Protein AF-A0AAV4JJF8-F1 (afdb_monomer_lite)

Organism: NCBI:txid1093978

Radius of gyration: 20.21 Å; chains: 1; bounding box: 46×17×60 Å

Secondary structure (DSSP, 8-state):
-----------PPPPPPHHHHHHHHHTS-HHHHHHHHHSHHHHHHHHHHHHHHHHHHHHHHHHHHHHHHHHHHHHHHTT-

Foldseek 3Di:
DPPPPPDDPDPPDDDDDPLRVVCQQQVDHPVVLVVLVVDVVSNVVSNVVSVVVVVVVVVVVVVVVVVVVVVVVVVVVVVD

Structure (mmCIF, N/CA/C/O backbone):
data_AF-A0AAV4JJF8-F1
#
_entry.id   AF-A0AAV4JJF8-F1
#
loop_
_atom_site.group_PDB
_atom_site.id
_atom_site.type_symbol
_atom_site.label_atom_id
_atom_site.label_alt_id
_atom_site.label_comp_id
_atom_site.label_asym_id
_atom_site.label_entity_id
_atom_site.label_seq_id
_atom_site.pdbx_PDB_ins_code
_atom_site.Cartn_x
_atom_site.Cartn_y
_atom_site.Cartn_z
_atom_site.occupancy
_atom_site.B_iso_or_equiv
_atom_site.auth_seq_id
_atom_site.auth_comp_id
_atom_site.auth_asym_id
_atom_site.auth_atom_id
_atom_site.pdbx_PDB_model_num
ATOM 1 N N . MET A 1 1 ? 38.239 -2.361 -30.579 1.00 39.25 1 MET A N 1
ATOM 2 C CA . MET A 1 1 ? 36.853 -1.980 -30.923 1.00 39.25 1 MET A CA 1
ATOM 3 C C . MET A 1 1 ? 36.027 -2.050 -29.654 1.00 39.25 1 MET A C 1
ATOM 5 O O . MET A 1 1 ? 35.704 -3.142 -29.211 1.00 39.25 1 MET A O 1
ATOM 9 N N . GLU A 1 2 ? 35.769 -0.907 -29.023 1.00 46.56 2 GLU A N 1
ATOM 10 C CA . GLU A 1 2 ? 34.854 -0.830 -27.881 1.00 46.56 2 GLU A CA 1
ATOM 11 C C . GLU A 1 2 ? 33.417 -0.890 -28.401 1.00 46.56 2 GLU A C 1
ATOM 13 O O . GLU A 1 2 ? 33.014 -0.083 -29.240 1.00 46.56 2 GLU A O 1
ATOM 18 N N . GLY A 1 3 ? 32.656 -1.885 -27.943 1.00 53.28 3 GLY A N 1
ATOM 19 C CA . GLY A 1 3 ? 31.249 -2.047 -28.287 1.00 53.28 3 GLY A CA 1
ATOM 20 C C . GLY A 1 3 ? 30.443 -0.840 -27.817 1.00 53.28 3 GLY A C 1
ATOM 21 O O . GLY A 1 3 ? 30.144 -0.695 -26.633 1.00 53.28 3 GLY A O 1
ATOM 22 N N . LYS A 1 4 ? 30.087 0.042 -28.751 1.00 54.16 4 LYS A N 1
ATOM 23 C CA . LYS A 1 4 ? 29.223 1.194 -28.500 1.00 54.16 4 LYS A CA 1
ATOM 24 C C . LYS A 1 4 ? 27.794 0.682 -28.309 1.00 54.16 4 LYS A C 1
ATOM 26 O O . LYS A 1 4 ? 27.073 0.445 -29.274 1.00 54.16 4 LYS A O 1
ATOM 31 N N . ILE A 1 5 ? 27.394 0.455 -27.059 1.00 61.31 5 ILE A N 1
ATOM 32 C CA . ILE A 1 5 ? 26.016 0.076 -26.728 1.00 61.31 5 ILE A CA 1
ATOM 33 C C . ILE A 1 5 ? 25.128 1.303 -26.984 1.00 61.31 5 ILE A C 1
ATOM 35 O O . ILE A 1 5 ? 25.097 2.232 -26.178 1.00 61.31 5 ILE A O 1
ATOM 39 N N . ASN A 1 6 ? 24.401 1.311 -28.105 1.00 52.38 6 ASN A N 1
ATOM 40 C CA . ASN A 1 6 ? 23.387 2.320 -28.448 1.00 52.38 6 ASN A CA 1
ATOM 41 C C . ASN A 1 6 ? 22.098 2.128 -27.623 1.00 52.38 6 ASN A C 1
ATOM 43 O O . ASN A 1 6 ? 21.000 2.013 -28.156 1.00 52.38 6 ASN A O 1
ATOM 47 N N . GLY A 1 7 ? 22.229 2.082 -26.300 1.00 61.00 7 GLY A N 1
ATOM 48 C CA . GLY A 1 7 ? 21.108 2.076 -25.369 1.00 61.00 7 GLY A CA 1
ATOM 49 C C . GLY A 1 7 ? 21.245 3.252 -24.417 1.00 61.00 7 GLY A C 1
ATOM 50 O O . GLY A 1 7 ? 22.254 3.368 -23.720 1.00 61.00 7 GLY A O 1
ATOM 51 N N . LYS A 1 8 ? 20.236 4.131 -24.345 1.00 61.44 8 LYS A N 1
ATOM 52 C CA . LYS A 1 8 ? 20.141 5.070 -23.219 1.00 61.44 8 LYS A CA 1
ATOM 53 C C . LYS A 1 8 ? 20.104 4.213 -21.954 1.00 61.44 8 LYS A C 1
ATOM 55 O O . LYS A 1 8 ? 19.172 3.429 -21.795 1.00 61.44 8 LYS A O 1
ATOM 60 N N . ARG A 1 9 ? 21.107 4.329 -21.072 1.00 57.53 9 ARG A N 1
ATOM 61 C CA . ARG A 1 9 ? 21.046 3.709 -19.740 1.00 57.53 9 ARG A CA 1
ATOM 62 C C . ARG A 1 9 ? 19.729 4.149 -19.109 1.00 57.53 9 ARG A C 1
ATOM 64 O O . ARG A 1 9 ? 19.562 5.335 -18.821 1.00 57.53 9 ARG A O 1
ATOM 71 N N . GLN A 1 10 ? 18.784 3.227 -18.941 1.00 64.50 10 GLN A N 1
ATOM 72 C CA . GLN A 1 10 ? 17.579 3.538 -18.192 1.00 64.50 10 GLN A CA 1
ATOM 73 C C . GLN A 1 10 ? 18.030 3.871 -16.774 1.00 64.50 10 GLN A C 1
ATOM 75 O O . GLN A 1 10 ? 18.726 3.091 -16.121 1.00 64.50 10 GLN A O 1
ATOM 80 N N . ARG A 1 11 ? 17.713 5.084 -16.325 1.00 70.44 11 ARG A N 1
ATOM 81 C CA . ARG A 1 11 ? 17.965 5.494 -14.949 1.00 70.44 11 ARG A CA 1
ATOM 82 C C . ARG A 1 11 ? 17.211 4.497 -14.073 1.00 70.44 11 ARG A C 1
ATOM 84 O O . ARG A 1 11 ? 15.989 4.432 -14.161 1.00 70.44 11 ARG A O 1
ATOM 91 N N . GLY A 1 12 ? 17.940 3.691 -13.299 1.00 71.94 12 GLY A N 1
ATOM 92 C CA . GLY A 1 12 ? 17.334 2.674 -12.442 1.00 71.94 12 GLY A CA 1
ATOM 93 C C . GLY A 1 12 ? 16.203 3.277 -11.610 1.00 71.94 12 GLY A C 1
ATOM 94 O O . GLY A 1 12 ? 16.294 4.434 -11.178 1.00 71.94 12 GLY A O 1
ATOM 95 N N . ARG A 1 13 ? 15.119 2.516 -11.418 1.00 71.81 13 ARG A N 1
ATOM 96 C CA . ARG A 1 13 ? 13.965 2.975 -10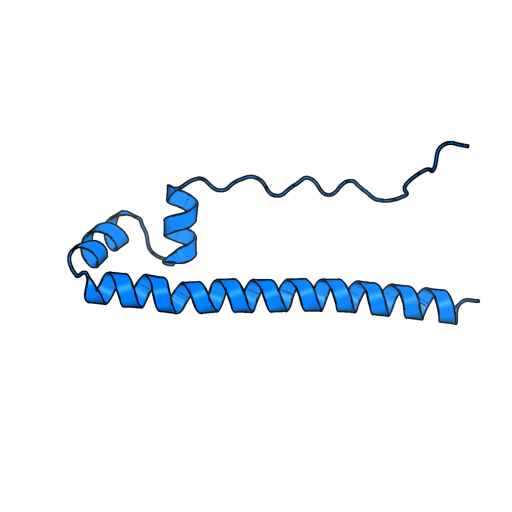.640 1.00 71.81 13 ARG A CA 1
ATOM 97 C C . ARG A 1 13 ? 14.450 3.377 -9.248 1.00 71.81 13 ARG A C 1
ATOM 99 O O . ARG A 1 13 ? 15.115 2.596 -8.566 1.00 71.81 13 ARG A O 1
ATOM 106 N N . LYS A 1 14 ? 14.142 4.609 -8.832 1.00 78.44 14 LYS A N 1
ATOM 107 C CA . LYS A 1 14 ? 14.440 5.052 -7.467 1.00 78.44 14 LYS A CA 1
ATOM 108 C C . LYS A 1 14 ? 13.748 4.105 -6.487 1.00 78.44 14 LYS A C 1
ATOM 110 O O . LYS A 1 14 ? 12.587 3.748 -6.691 1.00 78.44 14 LYS A O 1
ATOM 115 N N . ARG A 1 15 ? 14.455 3.719 -5.423 1.00 80.0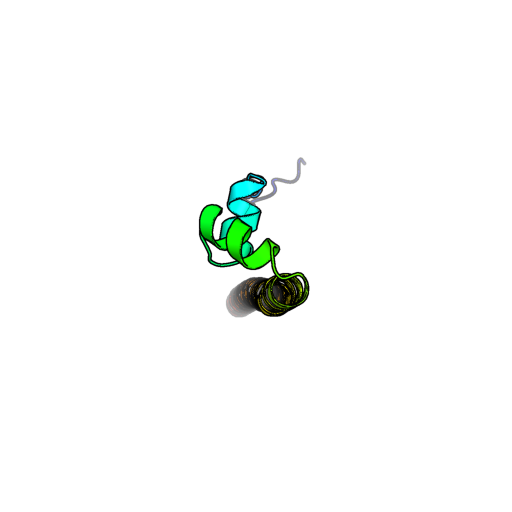6 15 ARG A N 1
ATOM 116 C CA . ARG A 1 15 ? 13.846 2.980 -4.316 1.00 80.06 15 ARG A CA 1
ATOM 117 C C . ARG A 1 15 ? 12.733 3.828 -3.705 1.00 80.06 15 ARG A C 1
ATOM 119 O O . ARG A 1 15 ? 12.938 5.013 -3.446 1.00 80.06 15 ARG A O 1
ATOM 126 N N . LYS A 1 16 ? 11.570 3.213 -3.497 1.00 83.38 16 LYS A N 1
ATOM 127 C CA . LYS A 1 16 ? 10.471 3.831 -2.755 1.00 83.38 16 LYS A CA 1
ATOM 128 C C . LYS A 1 16 ? 10.845 3.909 -1.276 1.00 83.38 16 LYS A C 1
ATOM 130 O O . LYS A 1 16 ? 11.577 3.052 -0.776 1.00 83.38 16 LYS A O 1
ATOM 135 N N . SER A 1 17 ? 10.349 4.932 -0.587 1.00 89.38 17 SER A N 1
ATOM 136 C CA . SER A 1 17 ? 10.380 4.952 0.875 1.00 89.38 17 SER A CA 1
ATOM 137 C C . SER A 1 17 ? 9.450 3.865 1.417 1.00 89.38 17 SER A C 1
ATOM 139 O O . SER A 1 17 ? 8.520 3.445 0.731 1.00 89.38 17 SER A O 1
ATOM 141 N N . TRP A 1 18 ? 9.687 3.415 2.650 1.00 87.94 18 TRP A N 1
ATOM 142 C CA . TRP A 1 18 ? 8.807 2.439 3.297 1.00 87.94 18 TRP A CA 1
ATOM 143 C C . TRP A 1 18 ? 7.357 2.940 3.355 1.00 87.94 18 TRP A C 1
ATOM 145 O O . TRP A 1 18 ? 6.454 2.227 2.931 1.00 87.94 18 TRP A O 1
ATOM 155 N N . LEU A 1 19 ? 7.156 4.198 3.765 1.00 89.81 19 LEU A N 1
ATOM 156 C CA . LEU A 1 19 ? 5.837 4.832 3.810 1.00 89.81 19 LEU A CA 1
ATOM 157 C C . LEU A 1 19 ? 5.172 4.865 2.429 1.00 89.81 19 LEU A C 1
ATOM 159 O O . LEU A 1 19 ? 4.043 4.414 2.285 1.00 89.81 19 LEU A O 1
ATOM 163 N N . GLY A 1 20 ? 5.901 5.318 1.403 1.00 86.94 20 GLY A N 1
ATOM 164 C CA . GLY A 1 20 ? 5.375 5.362 0.040 1.00 86.94 20 GLY A CA 1
ATOM 165 C C . GLY A 1 20 ? 5.046 3.972 -0.500 1.00 86.94 20 GLY A C 1
ATOM 166 O O . GLY A 1 20 ? 4.106 3.815 -1.267 1.00 86.94 20 GLY A O 1
ATOM 167 N N . ASN A 1 21 ? 5.778 2.944 -0.064 1.00 86.44 21 ASN A N 1
ATOM 168 C CA . ASN A 1 21 ? 5.450 1.570 -0.408 1.00 86.44 21 ASN A CA 1
ATOM 169 C C . ASN A 1 21 ? 4.155 1.098 0.262 1.00 86.44 21 ASN A C 1
ATOM 171 O O . ASN A 1 21 ? 3.361 0.430 -0.391 1.00 86.44 21 ASN A O 1
ATOM 175 N N . ILE A 1 22 ? 3.928 1.443 1.534 1.00 86.62 22 ILE A N 1
ATOM 176 C CA . ILE A 1 22 ? 2.684 1.104 2.233 1.00 86.62 22 ILE A CA 1
ATOM 177 C C . ILE A 1 22 ? 1.501 1.797 1.566 1.00 86.62 22 ILE A C 1
ATOM 179 O O . ILE A 1 22 ? 0.564 1.106 1.197 1.00 86.62 22 ILE A O 1
ATOM 183 N N . GLU A 1 23 ? 1.567 3.107 1.332 1.00 88.25 23 GLU A N 1
ATOM 184 C CA . GLU A 1 23 ? 0.451 3.864 0.744 1.00 88.25 23 GLU A CA 1
ATOM 185 C C . GLU A 1 23 ? 0.101 3.404 -0.676 1.00 88.25 23 GLU A C 1
ATOM 187 O O . GLU A 1 23 ? -1.073 3.282 -1.017 1.00 88.25 23 GLU A O 1
ATOM 192 N N . GLU A 1 24 ? 1.105 3.095 -1.500 1.00 84.69 24 GLU A N 1
ATOM 193 C CA . GLU A 1 24 ? 0.877 2.577 -2.852 1.00 84.69 24 GLU A CA 1
ATOM 194 C C . GLU A 1 24 ? 0.320 1.152 -2.827 1.00 84.69 24 GLU A C 1
ATOM 196 O O . GLU A 1 24 ? -0.600 0.843 -3.578 1.00 84.69 24 GLU A O 1
ATOM 201 N N . THR A 1 25 ? 0.829 0.293 -1.937 1.00 85.00 25 THR A N 1
ATOM 202 C CA . THR A 1 25 ? 0.338 -1.086 -1.830 1.00 85.00 25 THR A CA 1
ATOM 203 C C . THR A 1 25 ? -1.056 -1.123 -1.224 1.00 85.00 25 THR A C 1
ATOM 205 O O . THR A 1 25 ? -1.857 -1.939 -1.635 1.00 85.00 25 THR A O 1
ATOM 208 N N . THR A 1 26 ? -1.403 -0.284 -0.250 1.00 85.19 26 THR A N 1
ATOM 209 C CA . THR A 1 26 ? -2.728 -0.321 0.395 1.00 85.19 26 THR A CA 1
ATOM 210 C C . THR A 1 26 ? -3.758 0.563 -0.299 1.00 85.19 26 THR A C 1
ATOM 212 O O . THR A 1 26 ? -4.950 0.395 -0.050 1.00 85.19 26 THR A O 1
ATOM 215 N N . THR A 1 27 ? -3.321 1.485 -1.168 1.00 87.25 27 THR A N 1
ATOM 216 C CA . THR A 1 27 ? -4.148 2.573 -1.726 1.00 87.25 27 THR A CA 1
ATOM 217 C C . THR A 1 27 ? -4.840 3.389 -0.622 1.00 87.25 27 THR A C 1
ATOM 219 O O . THR A 1 27 ? -5.959 3.871 -0.782 1.00 87.25 27 THR A O 1
ATOM 222 N N . ARG A 1 28 ? -4.190 3.518 0.540 1.00 88.50 28 ARG A N 1
ATOM 223 C CA . ARG A 1 28 ? -4.708 4.198 1.735 1.00 88.50 28 ARG A CA 1
ATOM 224 C C . ARG A 1 28 ? -3.636 5.081 2.344 1.00 88.50 28 ARG A C 1
ATOM 226 O O . ARG A 1 28 ? -2.445 4.815 2.198 1.00 88.50 28 ARG A O 1
ATOM 233 N N . ARG A 1 29 ? -4.052 6.111 3.076 1.00 90.94 29 ARG A N 1
ATOM 234 C CA . ARG A 1 29 ? -3.107 6.924 3.857 1.00 90.94 29 ARG A CA 1
ATOM 235 C C . ARG A 1 29 ? -2.597 6.132 5.054 1.00 90.94 29 ARG A C 1
ATOM 237 O O . ARG A 1 29 ? -3.280 5.240 5.554 1.00 90.94 29 ARG A O 1
ATOM 244 N N . ILE A 1 30 ? -1.425 6.497 5.571 1.00 89.94 30 ILE A N 1
ATOM 245 C CA . ILE A 1 30 ? -0.847 5.804 6.733 1.00 89.94 30 ILE A CA 1
ATOM 246 C C . ILE A 1 30 ? -1.778 5.774 7.953 1.00 89.94 30 ILE A C 1
ATOM 248 O O . ILE A 1 30 ? -1.880 4.741 8.602 1.00 89.94 30 ILE A O 1
ATOM 252 N N . ASN A 1 31 ? -2.520 6.853 8.219 1.00 93.06 31 ASN A N 1
ATOM 253 C CA . ASN A 1 31 ? -3.464 6.902 9.341 1.00 93.06 31 ASN A CA 1
ATOM 254 C C . ASN A 1 31 ? -4.579 5.856 9.190 1.00 93.06 31 ASN A C 1
ATOM 256 O O . ASN A 1 31 ? -4.892 5.149 10.136 1.00 93.06 31 ASN A O 1
ATOM 260 N N . GL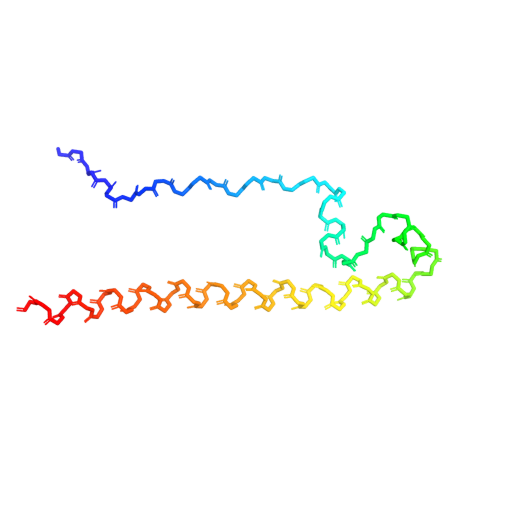U A 1 32 ? -5.126 5.703 7.985 1.00 91.00 32 GLU A N 1
ATOM 261 C CA . GLU A 1 32 ? -6.147 4.692 7.682 1.00 91.00 32 GLU A CA 1
ATOM 262 C C . GLU A 1 32 ? -5.565 3.276 7.756 1.00 91.00 32 GLU A C 1
ATOM 264 O O . GLU A 1 32 ? -6.233 2.345 8.196 1.00 91.00 32 GLU A O 1
ATOM 269 N N . CYS A 1 33 ? -4.299 3.106 7.357 1.00 90.44 33 CYS A N 1
ATOM 270 C CA . CYS A 1 33 ? -3.598 1.834 7.507 1.00 90.44 33 CYS A CA 1
ATOM 271 C C . CYS A 1 33 ? -3.437 1.449 8.979 1.00 90.44 33 CYS A C 1
ATOM 273 O O . CYS A 1 33 ? -3.552 0.270 9.291 1.00 90.44 33 CYS A O 1
ATOM 275 N N . CYS A 1 34 ? -3.187 2.414 9.870 1.00 91.88 34 CYS A N 1
ATOM 276 C CA . CYS A 1 34 ? -3.096 2.160 11.306 1.00 91.88 34 CYS A CA 1
ATOM 277 C C . CYS A 1 34 ? -4.423 1.648 11.873 1.00 91.88 34 CYS A C 1
ATOM 279 O O . CYS A 1 34 ? -4.403 0.664 12.602 1.00 91.88 34 CYS A O 1
ATOM 281 N N . GLU A 1 35 ? -5.551 2.253 11.494 1.00 94.00 35 GLU A N 1
ATOM 282 C CA . GLU A 1 35 ? -6.882 1.803 11.930 1.00 94.00 35 GLU A CA 1
ATOM 283 C C . GLU A 1 35 ? -7.192 0.389 11.425 1.00 94.00 35 GLU A C 1
ATOM 285 O O . GLU A 1 35 ? -7.582 -0.483 12.196 1.00 94.00 35 GLU A O 1
ATOM 290 N N . VAL A 1 36 ? -6.928 0.119 10.144 1.00 91.00 36 VAL A N 1
ATOM 291 C CA . VAL A 1 36 ? -7.135 -1.214 9.553 1.00 91.00 36 VAL A CA 1
ATOM 292 C C . VAL A 1 36 ? -6.189 -2.253 10.157 1.00 91.00 36 VAL A C 1
ATOM 294 O O . VAL A 1 36 ? -6.553 -3.416 10.287 1.00 91.00 36 VAL A O 1
ATOM 297 N N . ALA A 1 37 ? -4.975 -1.862 10.548 1.00 90.06 37 ALA A N 1
ATOM 298 C CA . ALA A 1 37 ? -4.011 -2.762 11.176 1.00 90.06 37 ALA A CA 1
ATOM 299 C C . ALA A 1 37 ? -4.430 -3.218 12.584 1.00 90.06 37 ALA A C 1
ATOM 301 O O . ALA A 1 37 ? -3.888 -4.214 13.070 1.00 90.06 37 ALA A O 1
ATOM 302 N N . LEU A 1 38 ? -5.387 -2.533 13.224 1.00 94.81 38 LEU A N 1
ATOM 303 C CA . LEU A 1 38 ? -5.975 -2.983 14.488 1.00 94.81 38 LEU A CA 1
ATOM 304 C C . LEU A 1 38 ? -6.783 -4.276 14.302 1.00 94.81 38 LEU A C 1
ATOM 306 O O . LEU A 1 38 ? -6.804 -5.111 15.207 1.00 94.81 38 LEU A O 1
ATOM 310 N N . ASP A 1 39 ? -7.380 -4.484 13.123 1.00 94.50 39 ASP A N 1
ATOM 311 C CA . ASP A 1 39 ? -7.979 -5.758 12.728 1.00 94.50 39 ASP A CA 1
ATOM 312 C C . ASP A 1 39 ? -6.995 -6.565 11.866 1.00 94.50 39 ASP A C 1
ATOM 314 O O . ASP A 1 39 ? -6.754 -6.311 10.684 1.00 94.50 39 ASP A O 1
ATOM 318 N N . ARG A 1 40 ? -6.440 -7.620 12.464 1.00 91.31 40 ARG A N 1
ATOM 319 C CA . ARG A 1 40 ? -5.482 -8.511 11.800 1.00 91.31 40 ARG A CA 1
ATOM 320 C C . ARG A 1 40 ? -6.043 -9.175 10.538 1.00 91.31 40 ARG A C 1
ATOM 322 O O . ARG A 1 40 ? -5.291 -9.399 9.587 1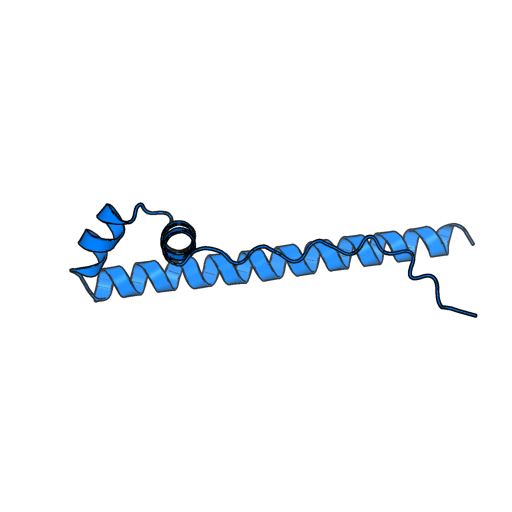.00 91.31 40 ARG A O 1
ATOM 329 N N . GLU A 1 41 ? -7.319 -9.543 10.533 1.00 92.69 41 GLU A N 1
ATOM 330 C CA . GLU A 1 41 ? -7.960 -10.187 9.386 1.00 92.69 41 GLU A CA 1
ATOM 331 C C . GLU A 1 41 ? -8.232 -9.182 8.270 1.00 92.69 41 GLU A C 1
ATOM 333 O O . GLU A 1 41 ? -7.989 -9.477 7.095 1.00 92.69 41 GLU A O 1
ATOM 338 N N . GLU A 1 42 ? -8.661 -7.975 8.626 1.00 90.50 42 GLU A N 1
ATOM 339 C CA . GLU A 1 42 ? -8.853 -6.888 7.668 1.00 90.50 42 GLU A CA 1
ATOM 340 C C . GLU A 1 42 ? -7.528 -6.437 7.039 1.00 90.50 42 GLU A C 1
ATOM 342 O O . GLU A 1 42 ? -7.427 -6.278 5.814 1.00 90.50 42 GLU A O 1
ATOM 347 N N . TRP A 1 43 ? -6.472 -6.331 7.848 1.00 90.50 43 TRP A N 1
ATOM 348 C CA . TRP A 1 43 ? -5.119 -6.069 7.371 1.00 90.50 43 TRP A CA 1
ATOM 349 C C . TRP A 1 43 ? -4.641 -7.147 6.397 1.00 90.50 43 TRP A C 1
ATOM 351 O O . TRP A 1 43 ? -4.152 -6.842 5.306 1.00 90.50 43 TRP A O 1
ATOM 361 N N . ARG A 1 44 ? -4.843 -8.424 6.745 1.00 89.69 44 ARG A N 1
ATOM 362 C CA . ARG A 1 44 ? -4.482 -9.552 5.879 1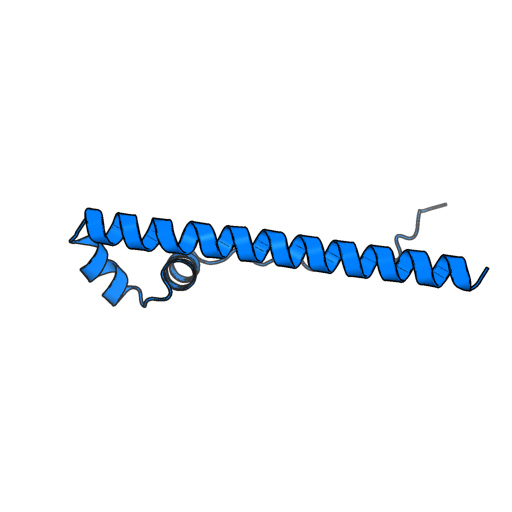.00 89.69 44 ARG A CA 1
ATOM 363 C C . ARG A 1 44 ? -5.200 -9.481 4.533 1.00 89.69 44 ARG A C 1
ATOM 365 O O . ARG A 1 44 ? -4.558 -9.681 3.505 1.00 89.69 44 ARG A O 1
ATOM 372 N N . ARG A 1 45 ? -6.502 -9.180 4.526 1.00 89.50 45 ARG A N 1
ATOM 373 C CA . ARG A 1 45 ? -7.285 -9.026 3.288 1.00 89.50 45 ARG A CA 1
ATOM 374 C C . ARG A 1 45 ? -6.778 -7.868 2.437 1.00 89.50 45 ARG A C 1
ATOM 376 O O . ARG A 1 45 ? -6.605 -8.047 1.238 1.00 89.50 45 ARG A O 1
ATOM 383 N N . THR A 1 46 ? -6.492 -6.732 3.069 1.00 88.00 46 THR A N 1
ATOM 384 C CA . THR A 1 46 ? -5.977 -5.521 2.412 1.00 88.00 46 THR A CA 1
ATOM 385 C C . THR A 1 46 ? -4.655 -5.785 1.696 1.00 88.00 46 THR A C 1
ATOM 387 O O . THR A 1 46 ? -4.488 -5.438 0.531 1.00 88.00 46 THR A O 1
ATOM 390 N N . ILE A 1 47 ? -3.701 -6.421 2.378 1.00 86.12 47 ILE A N 1
ATOM 391 C CA . ILE A 1 47 ? -2.400 -6.720 1.774 1.00 86.12 47 ILE A CA 1
ATOM 392 C C . ILE A 1 47 ? -2.533 -7.804 0.704 1.00 86.12 47 ILE A C 1
ATOM 394 O O . ILE A 1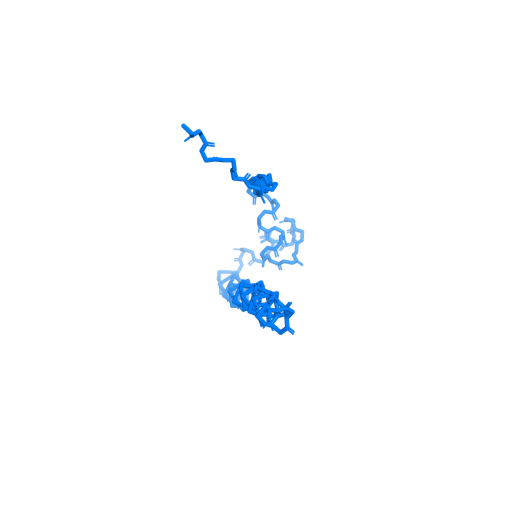 47 ? -1.919 -7.688 -0.353 1.00 86.12 47 ILE A O 1
ATOM 398 N N . ALA A 1 48 ? -3.361 -8.828 0.935 1.00 84.12 48 ALA A N 1
ATOM 399 C CA . ALA A 1 48 ? -3.564 -9.901 -0.030 1.00 84.12 48 ALA A CA 1
ATOM 400 C C . ALA A 1 48 ? -4.185 -9.398 -1.340 1.00 84.12 48 ALA A C 1
ATOM 402 O O . ALA A 1 48 ? -3.669 -9.735 -2.401 1.00 84.12 48 ALA A O 1
ATOM 403 N N . SER A 1 49 ? -5.246 -8.581 -1.295 1.00 76.44 49 SER A N 1
ATOM 404 C CA . SER A 1 49 ? -5.914 -8.083 -2.508 1.00 76.44 49 SER A CA 1
ATOM 405 C C . SER A 1 49 ? -4.977 -7.279 -3.400 1.00 76.44 49 SER A C 1
ATOM 407 O O . SER A 1 49 ? -5.036 -7.385 -4.624 1.00 76.44 49 SER A O 1
ATOM 409 N N . ASN A 1 50 ? -4.083 -6.507 -2.790 1.00 71.06 50 ASN A N 1
ATOM 410 C CA . ASN A 1 50 ? -3.261 -5.559 -3.522 1.00 71.06 50 ASN A CA 1
ATOM 411 C C . ASN A 1 50 ? -1.930 -6.167 -3.978 1.00 71.06 50 ASN A C 1
ATOM 413 O O . ASN A 1 50 ? -1.390 -5.745 -5.000 1.00 71.06 50 ASN A O 1
ATOM 417 N N . LEU A 1 51 ? -1.455 -7.228 -3.310 1.00 67.38 51 LEU A N 1
ATOM 418 C CA . LEU A 1 51 ? -0.335 -8.032 -3.805 1.00 67.38 51 LEU A CA 1
ATOM 419 C C . LEU A 1 51 ? -0.642 -8.626 -5.189 1.00 67.38 51 LEU A C 1
ATOM 421 O O . LEU A 1 51 ? 0.224 -8.626 -6.058 1.00 67.38 51 LEU A O 1
ATOM 425 N N . TRP A 1 52 ? -1.879 -9.097 -5.397 1.00 59.06 52 TRP A N 1
ATOM 426 C CA . TRP A 1 52 ? -2.329 -9.632 -6.687 1.00 59.06 52 TRP A CA 1
ATOM 427 C C . TRP A 1 52 ? -2.433 -8.554 -7.767 1.00 59.06 52 TRP A C 1
ATOM 429 O O . TRP A 1 52 ? -2.123 -8.814 -8.923 1.00 59.06 52 TRP A O 1
ATOM 439 N N . GLN A 1 53 ? -2.818 -7.329 -7.408 1.00 63.97 53 GLN A N 1
ATOM 440 C CA . GLN A 1 53 ? -2.865 -6.224 -8.368 1.00 63.97 53 GLN A CA 1
ATOM 441 C C . GLN A 1 53 ? -1.463 -5.761 -8.785 1.00 63.97 53 GLN A C 1
ATOM 443 O O . GLN A 1 53 ? -1.244 -5.468 -9.961 1.00 63.97 53 GLN A O 1
ATOM 448 N N . GLU A 1 54 ? -0.498 -5.723 -7.860 1.00 62.81 54 GLU A N 1
ATOM 449 C CA . GLU A 1 54 ? 0.879 -5.328 -8.181 1.00 62.81 54 GLU A CA 1
ATOM 450 C C . GLU A 1 54 ? 1.594 -6.385 -9.043 1.00 62.81 54 GLU A C 1
ATOM 452 O O . GLU A 1 54 ? 2.346 -6.032 -9.957 1.00 62.81 54 GLU A O 1
ATOM 457 N N . THR A 1 55 ? 1.347 -7.680 -8.806 1.00 61.47 55 THR A N 1
ATOM 458 C CA . THR A 1 55 ? 1.869 -8.746 -9.675 1.00 61.47 55 THR A CA 1
ATOM 459 C C . THR A 1 55 ? 1.238 -8.688 -11.063 1.00 61.47 55 THR A C 1
ATOM 461 O O . THR A 1 55 ? 1.972 -8.688 -12.048 1.00 61.47 55 THR A O 1
ATOM 464 N N . GLU A 1 56 ? -0.087 -8.553 -11.162 1.00 60.38 56 GLU A N 1
ATOM 465 C CA . GLU A 1 56 ? -0.819 -8.420 -12.430 1.00 60.38 56 GLU A CA 1
ATOM 466 C C . GLU A 1 56 ? -0.321 -7.220 -13.258 1.00 60.38 56 GLU A C 1
ATOM 468 O O . GLU A 1 56 ? -0.080 -7.342 -14.460 1.00 60.38 56 GLU A O 1
ATOM 473 N N . GLN A 1 57 ? -0.102 -6.064 -12.618 1.00 62.19 57 GLN A N 1
ATOM 474 C CA . GLN A 1 57 ? 0.452 -4.881 -13.283 1.00 62.19 57 GLN A CA 1
ATOM 475 C C . GLN A 1 57 ? 1.882 -5.108 -13.775 1.00 62.19 57 GLN A C 1
ATOM 477 O O . GLN A 1 57 ? 2.184 -4.727 -14.903 1.00 62.19 57 GLN A O 1
ATOM 482 N N . ARG A 1 58 ? 2.751 -5.752 -12.980 1.00 63.38 58 ARG A N 1
ATOM 483 C CA . ARG A 1 58 ? 4.114 -6.099 -13.425 1.00 63.38 58 ARG A CA 1
ATOM 484 C C . ARG A 1 58 ? 4.094 -7.017 -14.637 1.00 63.38 58 ARG A C 1
ATOM 486 O O . ARG A 1 58 ? 4.779 -6.734 -15.615 1.00 63.38 58 ARG A O 1
ATOM 493 N N . PHE A 1 59 ? 3.276 -8.068 -14.597 1.00 62.91 59 PHE A N 1
ATOM 494 C CA . PHE A 1 59 ? 3.144 -8.987 -15.723 1.00 62.91 59 PHE A CA 1
ATOM 495 C C . PHE A 1 59 ? 2.642 -8.275 -16.979 1.00 62.91 59 PHE A C 1
ATOM 497 O O . PHE A 1 59 ? 3.190 -8.516 -18.050 1.00 62.91 59 PHE A O 1
ATOM 504 N N . ARG A 1 60 ? 1.669 -7.359 -16.865 1.00 67.31 60 ARG A N 1
ATOM 505 C CA . ARG A 1 60 ? 1.227 -6.539 -18.005 1.00 67.31 60 ARG A CA 1
ATOM 506 C C . ARG A 1 60 ? 2.346 -5.669 -18.559 1.00 67.31 60 ARG A C 1
ATOM 508 O O . ARG A 1 60 ? 2.617 -5.751 -19.748 1.00 67.31 60 ARG A O 1
ATOM 515 N N . THR A 1 61 ? 3.039 -4.906 -17.714 1.00 68.62 61 THR A N 1
ATOM 516 C CA . THR A 1 61 ? 4.105 -4.005 -18.181 1.00 68.62 61 THR A CA 1
ATOM 517 C C . THR A 1 61 ? 5.275 -4.752 -18.814 1.00 68.62 61 THR A C 1
ATOM 519 O O . THR A 1 61 ? 5.848 -4.278 -19.793 1.00 68.62 61 THR A O 1
ATOM 522 N N . ASP A 1 62 ? 5.619 -5.929 -18.285 1.00 69.31 62 ASP A N 1
ATOM 523 C CA . ASP A 1 62 ? 6.670 -6.769 -18.859 1.00 69.31 62 ASP A CA 1
ATOM 524 C C . ASP A 1 62 ? 6.235 -7.324 -20.223 1.00 69.31 62 ASP A C 1
ATOM 526 O O . ASP A 1 62 ? 7.035 -7.381 -21.158 1.00 69.31 62 ASP A O 1
ATOM 530 N N . ASN A 1 63 ? 4.959 -7.694 -20.365 1.00 68.56 63 ASN A N 1
ATOM 531 C CA . ASN A 1 63 ? 4.402 -8.180 -21.623 1.00 68.56 63 ASN A CA 1
ATOM 532 C C . ASN A 1 63 ? 4.317 -7.064 -22.679 1.00 68.56 63 ASN A C 1
ATOM 534 O O . ASN A 1 63 ? 4.725 -7.276 -23.817 1.00 68.56 63 ASN A O 1
ATOM 538 N N . ASP A 1 64 ? 3.894 -5.859 -22.288 1.00 72.62 64 ASP A N 1
ATOM 539 C CA . ASP A 1 64 ? 3.840 -4.678 -23.158 1.00 72.62 64 ASP A CA 1
ATOM 540 C C . ASP A 1 64 ? 5.238 -4.301 -23.674 1.00 72.62 64 ASP A C 1
ATOM 542 O O . ASP A 1 64 ? 5.431 -4.096 -24.873 1.00 72.62 64 ASP A O 1
ATOM 546 N N . PHE A 1 65 ? 6.249 -4.300 -22.796 1.00 68.88 65 PHE A N 1
ATOM 547 C CA . PHE A 1 65 ? 7.637 -4.033 -23.182 1.00 68.88 65 PHE A CA 1
ATOM 548 C C . PHE A 1 65 ? 8.195 -5.096 -24.141 1.00 68.88 65 PHE A C 1
ATOM 550 O O . PHE A 1 65 ? 8.911 -4.782 -25.097 1.00 68.88 65 PHE A O 1
ATOM 557 N N . ASN A 1 66 ? 7.873 -6.369 -23.899 1.00 69.81 66 ASN A N 1
ATOM 558 C CA . ASN A 1 66 ? 8.269 -7.458 -24.788 1.00 69.81 66 ASN A CA 1
ATOM 559 C C . ASN A 1 66 ? 7.564 -7.366 -26.147 1.00 69.81 66 ASN A C 1
ATOM 561 O O . ASN A 1 66 ? 8.201 -7.604 -27.174 1.00 69.81 66 ASN A O 1
ATOM 565 N N . ASN A 1 67 ? 6.294 -6.964 -26.168 1.00 74.81 67 ASN A N 1
ATOM 566 C CA . ASN A 1 67 ? 5.535 -6.770 -27.395 1.00 74.81 67 ASN A CA 1
ATOM 567 C C . ASN A 1 67 ? 6.089 -5.600 -28.228 1.00 74.81 67 ASN A C 1
ATOM 569 O O . ASN A 1 67 ? 6.357 -5.773 -29.415 1.00 74.81 67 ASN A O 1
ATOM 573 N N . GLU A 1 68 ? 6.394 -4.452 -27.610 1.00 73.25 68 GLU A N 1
ATOM 574 C CA . GLU A 1 68 ? 7.060 -3.330 -28.295 1.00 73.25 68 GLU A CA 1
ATOM 575 C C . GLU A 1 68 ? 8.412 -3.741 -28.897 1.00 73.25 68 GLU A C 1
ATOM 577 O O . GLU A 1 68 ? 8.747 -3.359 -30.023 1.00 73.25 68 GLU A O 1
ATOM 582 N N . ARG A 1 69 ? 9.197 -4.558 -28.179 1.00 72.69 69 ARG A N 1
ATOM 583 C CA . ARG A 1 69 ? 10.456 -5.106 -28.706 1.00 72.69 69 ARG A CA 1
ATOM 584 C C . ARG A 1 69 ? 10.236 -5.997 -29.925 1.00 72.69 69 ARG A C 1
ATOM 586 O O . ARG A 1 69 ? 10.989 -5.875 -30.889 1.00 72.69 69 ARG A O 1
ATOM 593 N N . LEU A 1 70 ? 9.245 -6.885 -29.885 1.00 77.12 70 LEU A N 1
ATOM 594 C CA . LEU A 1 70 ? 8.923 -7.778 -31.001 1.00 77.12 70 LEU A CA 1
ATOM 595 C C . LEU A 1 70 ? 8.447 -6.991 -32.226 1.00 77.12 70 LEU A C 1
ATOM 597 O O . LEU A 1 70 ? 8.906 -7.254 -33.337 1.00 77.12 70 LEU A O 1
ATOM 601 N N . GLU A 1 71 ? 7.603 -5.978 -32.031 1.00 81.88 71 GLU A N 1
ATOM 602 C CA . GLU A 1 71 ? 7.157 -5.103 -33.114 1.00 81.88 71 GLU A CA 1
ATOM 603 C C . GLU A 1 71 ? 8.304 -4.312 -33.746 1.00 81.88 71 GLU A C 1
ATOM 605 O O . GLU A 1 71 ? 8.328 -4.136 -34.966 1.00 81.88 71 GLU A O 1
ATOM 610 N N . LEU A 1 72 ? 9.261 -3.841 -32.941 1.00 77.75 72 LEU A N 1
ATOM 611 C CA . LEU A 1 72 ? 10.463 -3.173 -33.440 1.00 77.75 72 LEU A CA 1
ATOM 612 C C . LEU A 1 72 ? 11.328 -4.128 -34.271 1.00 77.75 72 LEU A C 1
ATOM 614 O O . LEU A 1 72 ? 11.716 -3.761 -35.379 1.00 77.75 72 LEU A O 1
ATOM 618 N N . CYS A 1 73 ? 11.579 -5.352 -33.794 1.00 78.25 73 CYS A N 1
ATOM 619 C CA . CYS A 1 73 ? 12.320 -6.367 -34.553 1.00 78.25 73 CYS A CA 1
ATOM 620 C C . CYS A 1 73 ? 11.639 -6.684 -35.893 1.00 78.25 73 CYS A C 1
ATOM 622 O O . CYS A 1 73 ? 12.267 -6.580 -36.945 1.00 78.25 73 CYS A O 1
ATOM 624 N N . ALA A 1 74 ? 10.329 -6.943 -35.876 1.00 81.12 74 ALA A N 1
ATOM 625 C CA . ALA A 1 74 ? 9.555 -7.249 -37.079 1.00 81.12 74 ALA A CA 1
ATOM 626 C C . ALA A 1 74 ? 9.480 -6.077 -38.077 1.00 81.12 74 ALA A C 1
ATOM 628 O O . ALA A 1 74 ? 9.144 -6.267 -39.247 1.00 81.12 74 ALA A O 1
ATOM 629 N N . ARG A 1 75 ? 9.722 -4.841 -37.626 1.00 81.38 75 ARG A N 1
ATOM 630 C CA . ARG A 1 75 ? 9.759 -3.641 -38.476 1.00 81.38 75 ARG A CA 1
ATOM 631 C C . ARG A 1 75 ? 11.115 -3.477 -39.156 1.00 81.38 75 ARG A C 1
ATOM 633 O O . ARG A 1 75 ? 11.147 -3.074 -40.312 1.00 81.38 75 ARG A O 1
ATOM 640 N N . VAL A 1 76 ? 12.200 -3.826 -38.461 1.00 79.62 76 VAL A N 1
ATOM 641 C CA . VAL A 1 76 ? 13.562 -3.858 -39.018 1.00 79.62 76 VAL A CA 1
ATOM 642 C C . VAL A 1 76 ? 13.674 -4.934 -40.100 1.00 79.62 76 VAL A C 1
ATOM 644 O O . VAL A 1 76 ? 14.191 -4.661 -41.177 1.00 79.62 76 VAL A O 1
ATOM 647 N N . GLU A 1 77 ? 13.119 -6.123 -39.856 1.00 74.12 77 GLU A N 1
ATOM 648 C CA . GLU A 1 77 ? 13.147 -7.242 -40.810 1.00 74.12 77 GLU A CA 1
ATOM 649 C C . GLU A 1 77 ? 12.360 -6.964 -42.098 1.00 74.12 77 GLU A C 1
ATOM 651 O O . GLU A 1 77 ? 12.724 -7.458 -43.156 1.00 74.12 77 GLU A O 1
ATOM 656 N N . ARG A 1 78 ? 11.307 -6.139 -42.038 1.00 74.00 78 ARG A N 1
ATOM 657 C CA . ARG A 1 78 ? 10.502 -5.746 -43.210 1.00 74.00 78 ARG A CA 1
ATOM 658 C C . ARG A 1 78 ? 11.139 -4.658 -44.083 1.00 74.00 78 ARG A C 1
ATOM 660 O O . ARG A 1 78 ? 10.583 -4.331 -45.128 1.00 74.00 78 ARG A O 1
ATOM 667 N N . GLN A 1 79 ? 12.240 -4.056 -43.635 1.00 63.97 79 GLN A N 1
ATOM 668 C CA . GLN A 1 79 ? 12.970 -3.002 -44.352 1.00 63.97 79 GLN A CA 1
ATOM 669 C C . GLN A 1 79 ? 14.313 -3.486 -44.935 1.00 63.97 79 GLN A C 1
ATOM 671 O O . GLN A 1 79 ? 15.032 -2.671 -45.514 1.00 63.97 79 GLN A O 1
ATOM 676 N N . SER A 1 80 ? 14.651 -4.774 -44.778 1.00 53.25 80 SER A N 1
ATOM 677 C CA . SER A 1 80 ? 15.747 -5.465 -45.486 1.00 53.25 80 SER A CA 1
ATOM 678 C C . SER A 1 80 ? 15.210 -6.275 -46.658 1.00 53.25 80 SER A C 1
ATOM 680 O O . SER A 1 80 ? 15.969 -6.415 -47.639 1.00 53.25 80 SER A O 1
#

pLDDT: mean 76.34, std 13.14, range [39.25, 94.81]

Sequence (80 aa):
MEGKINGKRQRGRKRKSWLGNIEETTTRRINECCEVALDREEWRRTIASNLWQETEQRFRTDNDFNNERLELCARVERQS